Protein AF-A0ABD0P4U6-F1 (afdb_monomer)

pLDDT: mean 92.44, std 6.75, range [61.62, 98.25]

Foldseek 3Di:
DLCVVCVPPQAQDPVSLVVVVVVVVVVVVVVVVLCVQPVDPDVVSVVVCVPDCVVVVVVVVVVCCVRVVVRSVD

Structure (mmCIF, N/CA/C/O backbone):
data_AF-A0ABD0P4U6-F1
#
_entry.id   AF-A0ABD0P4U6-F1
#
loop_
_atom_site.group_PDB
_atom_site.id
_atom_site.type_symbol
_atom_site.label_atom_id
_atom_site.label_alt_id
_atom_site.label_comp_id
_atom_site.label_asym_id
_atom_site.label_entity_id
_atom_site.label_seq_id
_atom_site.pdbx_PDB_ins_code
_atom_site.Cartn_x
_atom_site.Cartn_y
_atom_site.Cartn_z
_atom_site.occupancy
_atom_site.B_iso_or_equiv
_atom_site.auth_seq_id
_atom_site.auth_comp_id
_atom_site.auth_asym_id
_atom_site.auth_atom_id
_atom_site.pdbx_PDB_model_num
ATOM 1 N N . ASP A 1 1 ? 5.276 -8.566 -5.899 1.00 90.81 1 ASP A N 1
ATOM 2 C CA . ASP A 1 1 ? 5.456 -9.073 -7.280 1.00 90.81 1 ASP A CA 1
ATOM 3 C C . ASP A 1 1 ? 5.707 -7.986 -8.307 1.00 90.81 1 ASP A C 1
ATOM 5 O O . ASP A 1 1 ? 6.753 -8.031 -8.933 1.00 90.81 1 ASP A O 1
ATOM 9 N N . PHE A 1 2 ? 4.841 -6.970 -8.440 1.00 93.19 2 PHE A N 1
ATOM 10 C CA . PHE A 1 2 ? 5.095 -5.845 -9.360 1.00 93.19 2 PHE A CA 1
ATOM 11 C C . PHE A 1 2 ? 6.468 -5.192 -9.133 1.00 93.19 2 PHE A C 1
ATOM 13 O O . PHE A 1 2 ? 7.251 -5.056 -10.066 1.00 93.19 2 PHE A O 1
ATOM 20 N N . TYR A 1 3 ? 6.790 -4.861 -7.877 1.00 92.62 3 TYR A N 1
ATOM 21 C CA . TYR A 1 3 ? 8.114 -4.353 -7.507 1.00 92.62 3 TYR A CA 1
ATOM 22 C C . TYR A 1 3 ? 9.240 -5.300 -7.945 1.00 92.62 3 TYR A C 1
ATOM 24 O O . TYR A 1 3 ? 10.161 -4.866 -8.622 1.00 92.62 3 TYR A O 1
ATOM 32 N N . TRP A 1 4 ? 9.145 -6.591 -7.616 1.00 93.31 4 TRP A N 1
ATOM 33 C CA . TRP A 1 4 ? 10.162 -7.590 -7.961 1.00 93.31 4 TRP A CA 1
ATOM 34 C C . TRP A 1 4 ? 10.353 -7.758 -9.471 1.00 93.31 4 TRP A C 1
ATOM 36 O O . TRP A 1 4 ? 11.470 -7.964 -9.927 1.00 93.31 4 TRP A O 1
ATOM 46 N N . TYR A 1 5 ? 9.295 -7.601 -10.265 1.00 93.69 5 TYR A N 1
ATOM 47 C CA . TYR A 1 5 ? 9.392 -7.617 -11.725 1.00 93.69 5 TYR A CA 1
ATOM 48 C C . TYR A 1 5 ? 10.179 -6.415 -12.287 1.00 93.69 5 TYR A C 1
ATOM 50 O O . TYR A 1 5 ? 10.882 -6.547 -13.290 1.00 93.69 5 TYR A O 1
ATOM 58 N N . TYR A 1 6 ? 10.091 -5.249 -11.637 1.00 92.81 6 TYR A N 1
ATOM 59 C CA . TYR A 1 6 ? 10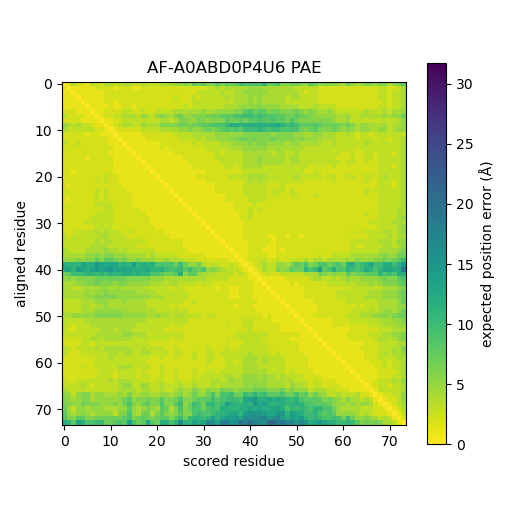.833 -4.035 -12.009 1.00 92.81 6 TYR A CA 1
ATOM 60 C C . TYR A 1 6 ? 12.115 -3.813 -11.188 1.00 92.81 6 TYR A C 1
ATOM 62 O O . TYR A 1 6 ? 12.848 -2.854 -11.440 1.00 92.81 6 TYR A O 1
ATOM 70 N N . SER A 1 7 ? 12.438 -4.672 -10.217 1.00 91.00 7 SER A N 1
ATOM 71 C CA . SER A 1 7 ? 13.573 -4.446 -9.312 1.00 91.00 7 SER A CA 1
ATOM 72 C C . SER A 1 7 ? 14.907 -4.498 -10.060 1.00 91.00 7 SER A C 1
ATOM 74 O O . SER A 1 7 ? 15.755 -3.638 -9.832 1.00 91.00 7 SER A O 1
ATOM 76 N N . GLY A 1 8 ? 15.046 -5.417 -11.020 1.00 91.12 8 GLY A N 1
ATOM 77 C CA . GLY A 1 8 ? 16.218 -5.539 -11.895 1.00 91.12 8 GLY A CA 1
ATOM 78 C C . GLY A 1 8 ? 16.187 -4.674 -13.160 1.00 91.12 8 GLY A C 1
ATOM 79 O O . GLY A 1 8 ? 17.118 -4.748 -13.950 1.00 91.12 8 GLY A O 1
ATOM 80 N N . LYS A 1 9 ? 15.126 -3.888 -13.386 1.00 91.06 9 LYS A N 1
ATOM 81 C CA . LYS A 1 9 ? 15.012 -2.993 -14.549 1.00 91.06 9 LYS A CA 1
ATOM 82 C C . LYS A 1 9 ? 15.398 -1.574 -14.165 1.00 91.06 9 LYS A C 1
ATOM 84 O O . LYS A 1 9 ? 14.973 -1.105 -13.111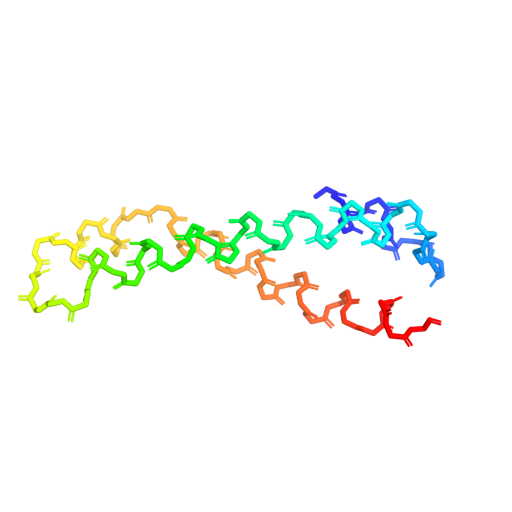 1.00 91.06 9 LYS A O 1
ATOM 89 N N . ASP A 1 10 ? 16.127 -0.875 -15.023 1.00 86.62 10 ASP A N 1
ATOM 90 C CA . ASP A 1 10 ? 16.553 0.497 -14.725 1.00 86.62 10 ASP A CA 1
ATOM 91 C C . ASP A 1 10 ? 15.365 1.462 -14.657 1.00 86.62 10 ASP A C 1
ATOM 93 O O . ASP A 1 10 ? 15.269 2.260 -13.731 1.00 86.62 10 ASP A O 1
ATOM 97 N N . ILE A 1 11 ? 14.417 1.331 -15.591 1.00 87.75 11 ILE A N 1
ATOM 98 C CA . ILE A 1 11 ? 13.276 2.241 -15.738 1.00 87.75 11 ILE A CA 1
ATOM 99 C C . ILE A 1 11 ? 11.963 1.449 -15.732 1.00 87.75 11 ILE A C 1
ATOM 101 O O . ILE A 1 11 ? 11.873 0.336 -16.262 1.00 87.75 11 ILE A O 1
ATOM 105 N N . ILE A 1 12 ? 10.925 2.041 -15.139 1.00 91.38 12 ILE A N 1
ATOM 106 C CA . ILE A 1 12 ? 9.542 1.571 -15.260 1.00 91.38 12 ILE A CA 1
ATOM 107 C C . ILE A 1 12 ? 8.944 2.203 -16.517 1.00 91.38 12 ILE A C 1
ATOM 109 O O . ILE A 1 12 ? 8.885 3.425 -16.638 1.00 91.38 12 ILE A O 1
ATOM 113 N N . ASP A 1 13 ? 8.487 1.377 -17.447 1.00 92.62 13 ASP A N 1
ATOM 114 C CA . ASP A 1 13 ? 7.856 1.820 -18.684 1.00 92.62 13 ASP A CA 1
ATOM 115 C C . ASP A 1 13 ? 6.492 2.484 -18.436 1.00 92.62 13 ASP A C 1
ATOM 117 O O . ASP A 1 13 ? 5.850 2.302 -17.400 1.00 92.62 13 ASP A O 1
ATOM 121 N N . GLU A 1 14 ? 6.027 3.256 -19.414 1.00 93.00 14 GLU A N 1
ATOM 122 C CA . GLU A 1 14 ? 4.794 4.041 -19.314 1.00 93.00 14 GLU A CA 1
ATOM 123 C C . GLU A 1 14 ? 3.544 3.193 -18.964 1.00 93.00 14 GLU A C 1
ATOM 125 O O . GLU A 1 14 ? 2.791 3.578 -18.061 1.00 93.00 14 GLU A O 1
ATOM 130 N N . PRO A 1 15 ? 3.319 2.002 -19.564 1.00 94.69 15 PRO A N 1
ATOM 131 C CA . PRO A 1 15 ? 2.274 1.082 -19.105 1.00 94.69 15 PRO A CA 1
ATOM 132 C C . PRO A 1 15 ? 2.434 0.667 -17.636 1.00 94.69 15 PRO A C 1
ATOM 134 O O . PRO A 1 15 ? 1.449 0.640 -16.892 1.00 94.69 15 PRO A O 1
ATOM 137 N N . GLY A 1 16 ? 3.666 0.383 -17.202 1.00 93.44 16 GLY A N 1
ATOM 138 C CA . GLY A 1 16 ? 4.002 0.072 -15.815 1.00 93.44 16 GLY A CA 1
ATOM 139 C C . GLY A 1 16 ? 3.635 1.209 -14.863 1.00 93.44 16 GLY A C 1
ATOM 140 O O . GLY A 1 16 ? 2.932 0.976 -13.876 1.00 93.44 16 GLY A O 1
ATOM 141 N N . LYS A 1 17 ? 4.015 2.452 -15.192 1.00 92.31 17 LYS A N 1
ATOM 142 C CA . LYS A 1 17 ? 3.677 3.655 -14.408 1.00 92.31 17 LYS A CA 1
ATOM 143 C C . LYS A 1 17 ? 2.158 3.834 -14.285 1.00 92.31 17 LYS A C 1
ATOM 145 O O . LYS A 1 17 ? 1.645 4.028 -13.179 1.00 92.31 17 LYS A O 1
ATOM 150 N N . ARG A 1 18 ? 1.411 3.686 -15.387 1.00 94.50 18 ARG A N 1
ATOM 151 C CA . ARG A 1 18 ? -0.065 3.780 -15.389 1.00 94.50 18 ARG A CA 1
ATOM 152 C C . ARG A 1 18 ? -0.725 2.698 -14.538 1.00 94.50 18 ARG A C 1
ATOM 154 O O . ARG A 1 18 ? -1.654 2.994 -13.786 1.00 94.50 18 ARG A O 1
ATOM 161 N N . ASN A 1 19 ? -0.258 1.457 -14.637 1.00 94.69 19 ASN A N 1
ATO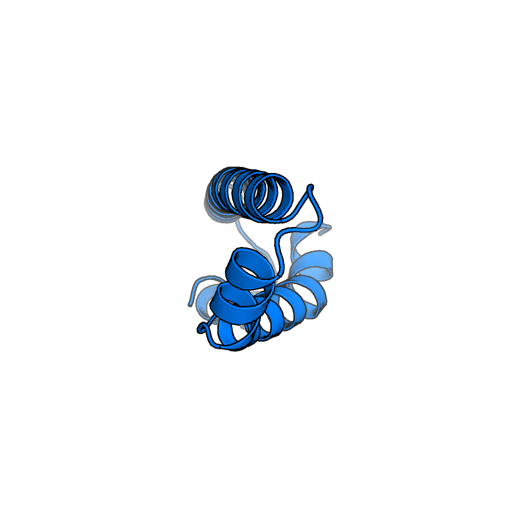M 162 C CA . ASN A 1 19 ? -0.799 0.344 -13.857 1.00 94.69 19 ASN A CA 1
ATOM 163 C C . ASN A 1 19 ? -0.497 0.501 -12.364 1.00 94.69 19 ASN A C 1
ATOM 165 O O . ASN A 1 19 ? -1.386 0.294 -11.536 1.00 94.69 19 ASN A O 1
ATOM 169 N N . PHE A 1 20 ? 0.716 0.940 -12.022 1.00 93.31 20 PHE A N 1
ATOM 170 C CA . PHE A 1 20 ? 1.086 1.243 -10.644 1.00 93.31 20 PHE A CA 1
ATOM 171 C C . PHE A 1 20 ? 0.209 2.357 -10.059 1.00 93.31 20 PHE A C 1
ATOM 173 O O . PHE A 1 20 ? -0.339 2.199 -8.970 1.00 93.31 20 PHE A O 1
ATOM 180 N N . SER A 1 21 ? -0.003 3.446 -10.807 1.00 93.06 21 SER A N 1
ATOM 181 C CA . SER A 1 21 ? -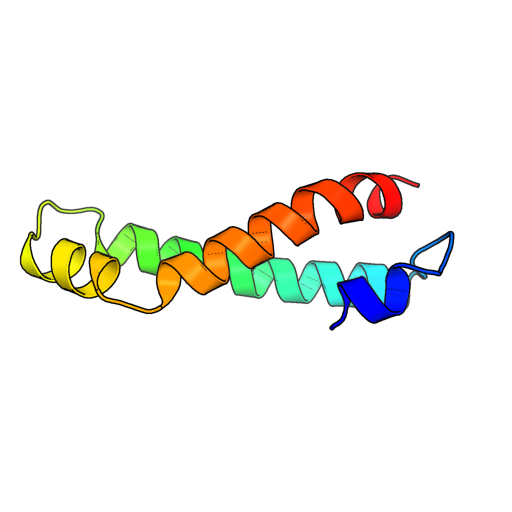0.871 4.554 -10.386 1.00 93.06 21 SER A CA 1
ATOM 182 C C . SER A 1 21 ? -2.302 4.089 -10.089 1.00 93.06 21 SER A C 1
ATOM 184 O O . SER A 1 21 ? -2.830 4.378 -9.014 1.00 93.06 21 SER A O 1
ATOM 186 N N . LYS A 1 22 ? -2.897 3.275 -10.973 1.00 96.38 22 LYS A N 1
ATOM 187 C CA . LYS A 1 22 ? -4.229 2.686 -10.750 1.00 96.38 22 LYS A CA 1
ATOM 188 C C . LYS A 1 22 ? -4.282 1.835 -9.480 1.00 96.38 22 LYS A C 1
ATOM 190 O O . LYS A 1 22 ? -5.221 1.966 -8.697 1.00 96.38 22 LYS A O 1
ATOM 195 N N . ALA A 1 23 ? -3.274 0.992 -9.249 1.00 95.62 23 ALA A N 1
ATOM 196 C CA . ALA A 1 23 ? -3.198 0.175 -8.039 1.00 95.62 23 ALA A CA 1
ATOM 197 C C . ALA A 1 23 ? -3.089 1.038 -6.768 1.00 95.62 23 ALA A C 1
ATOM 199 O O . ALA A 1 23 ? -3.725 0.733 -5.760 1.00 95.62 23 ALA A O 1
ATOM 200 N N . MET A 1 24 ? -2.348 2.150 -6.821 1.00 94.38 24 MET A N 1
ATOM 201 C CA . MET A 1 24 ? -2.254 3.098 -5.706 1.00 94.38 24 MET A CA 1
ATOM 202 C C . MET A 1 24 ? -3.566 3.832 -5.434 1.00 94.38 24 MET A C 1
ATOM 204 O O . MET A 1 24 ? -3.888 4.068 -4.271 1.00 94.38 24 MET A O 1
ATOM 208 N N . THR A 1 25 ? -4.370 4.132 -6.457 1.00 96.88 25 THR A N 1
ATOM 209 C CA . THR A 1 25 ? -5.726 4.665 -6.251 1.00 96.88 25 THR A CA 1
ATOM 210 C C . THR A 1 25 ? -6.604 3.685 -5.472 1.00 96.88 25 THR A C 1
ATOM 212 O O . THR A 1 25 ? -7.290 4.094 -4.536 1.00 96.88 25 THR A O 1
ATOM 215 N N . VAL A 1 26 ? -6.546 2.392 -5.805 1.00 97.62 26 VAL A N 1
ATOM 216 C CA . VAL A 1 26 ? -7.288 1.352 -5.074 1.00 97.62 26 VAL A CA 1
ATOM 217 C C . VAL A 1 26 ? -6.785 1.235 -3.635 1.00 97.62 26 VAL A C 1
ATOM 219 O O . VAL A 1 26 ? -7.588 1.269 -2.704 1.00 97.62 26 VAL A O 1
ATOM 222 N N . ALA A 1 27 ? -5.465 1.164 -3.434 1.00 96.62 27 ALA A N 1
ATOM 223 C CA . ALA A 1 27 ? -4.870 1.086 -2.100 1.00 96.62 27 ALA A CA 1
ATOM 224 C C . ALA A 1 27 ? -5.274 2.284 -1.226 1.00 96.62 27 ALA A C 1
ATOM 226 O O . ALA A 1 27 ? -5.683 2.095 -0.082 1.00 96.62 27 ALA A O 1
ATOM 227 N N . LYS A 1 28 ? -5.242 3.505 -1.780 1.00 97.19 28 LYS A N 1
ATOM 228 C CA . LYS A 1 28 ? -5.694 4.725 -1.097 1.00 97.19 28 LYS A CA 1
ATOM 229 C C . LYS A 1 28 ? -7.129 4.586 -0.589 1.00 97.19 28 LYS A C 1
ATOM 231 O O . LYS A 1 28 ? -7.390 4.902 0.566 1.00 97.19 28 LYS A O 1
ATOM 236 N N . GLN A 1 29 ? -8.045 4.107 -1.429 1.00 98.25 29 GLN A N 1
ATOM 237 C CA . GLN A 1 29 ? -9.442 3.953 -1.031 1.00 98.25 29 GLN A CA 1
ATOM 238 C C . GLN A 1 29 ? -9.604 2.936 0.105 1.00 98.25 29 GLN A C 1
ATOM 240 O O . GLN A 1 29 ? -10.344 3.194 1.050 1.00 98.25 29 GLN A O 1
ATOM 245 N N . VAL A 1 30 ? -8.883 1.812 0.048 1.00 97.50 30 VAL A N 1
ATOM 246 C CA . VAL A 1 30 ? -8.902 0.808 1.124 1.00 97.50 30 VAL A CA 1
ATOM 247 C C . VAL A 1 30 ? -8.394 1.406 2.438 1.00 97.50 30 VAL A C 1
ATOM 249 O O . VAL A 1 30 ? -9.035 1.230 3.472 1.00 97.50 30 VAL A O 1
ATOM 252 N N . PHE A 1 31 ? -7.284 2.151 2.411 1.00 97.25 31 PHE A N 1
ATOM 253 C CA . PHE A 1 31 ? -6.763 2.808 3.612 1.00 97.25 31 PHE A CA 1
ATOM 254 C C . PHE A 1 31 ? -7.721 3.864 4.167 1.00 97.25 31 PHE A C 1
ATOM 256 O O . PHE A 1 31 ? -7.899 3.907 5.381 1.00 97.25 31 PHE A O 1
ATOM 263 N N . ASN A 1 32 ? -8.394 4.645 3.316 1.00 97.94 32 ASN A N 1
ATOM 264 C CA . ASN A 1 32 ? -9.427 5.583 3.763 1.00 97.94 32 ASN A CA 1
ATOM 265 C C . ASN A 1 32 ? -10.538 4.855 4.534 1.00 97.94 32 ASN A C 1
ATOM 267 O O . ASN A 1 32 ? -10.847 5.226 5.665 1.00 97.94 32 ASN A O 1
ATOM 271 N N . SER A 1 33 ? -11.065 3.758 3.988 1.00 97.88 33 SER A N 1
ATOM 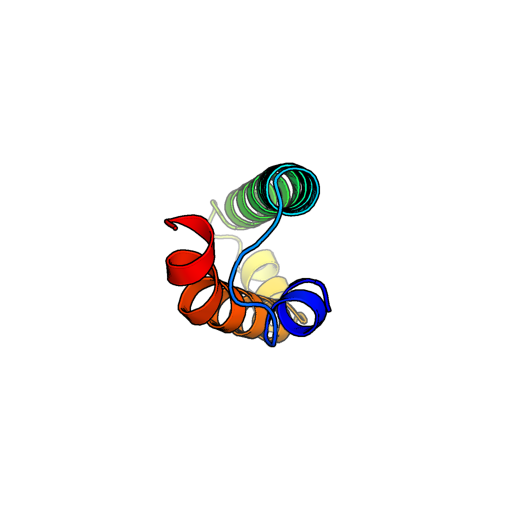272 C CA . SER A 1 33 ? -12.105 2.979 4.667 1.00 97.88 33 SER A CA 1
ATOM 273 C C . SER A 1 33 ? -11.616 2.336 5.971 1.00 97.88 33 SER A C 1
ATOM 275 O O . SER A 1 33 ? -12.363 2.277 6.945 1.00 97.88 33 SER A O 1
ATOM 277 N N . LEU A 1 34 ? -10.350 1.906 6.045 1.00 97.25 34 LEU A N 1
ATOM 278 C CA . LEU A 1 34 ? -9.756 1.436 7.302 1.00 97.25 34 LEU A CA 1
ATOM 279 C C . LEU A 1 34 ? -9.636 2.560 8.336 1.00 97.25 34 LEU A C 1
ATOM 281 O O . LEU A 1 34 ? -9.884 2.316 9.514 1.00 97.25 34 LEU A O 1
ATOM 285 N N . THR A 1 35 ? -9.288 3.782 7.918 1.00 96.50 35 THR A N 1
ATOM 286 C CA . THR A 1 35 ? -9.244 4.934 8.831 1.00 96.50 35 THR A CA 1
ATOM 287 C C . THR A 1 35 ? -10.633 5.335 9.316 1.00 96.50 35 THR A C 1
ATOM 289 O O . THR A 1 35 ? -10.793 5.591 10.504 1.00 96.50 35 THR A O 1
ATOM 292 N N . GLU A 1 36 ? -11.646 5.303 8.447 1.00 97.56 36 GLU A N 1
ATOM 293 C CA . GLU A 1 36 ? -13.051 5.540 8.807 1.00 97.56 36 GLU A CA 1
ATOM 294 C C . GLU A 1 36 ? -13.544 4.499 9.827 1.00 97.56 36 GLU A C 1
ATOM 296 O O . GLU A 1 36 ? -14.180 4.852 10.820 1.00 97.56 36 GLU A O 1
ATOM 301 N N . TYR A 1 37 ? -13.173 3.225 9.646 1.00 96.38 37 TYR A N 1
ATOM 302 C CA . TYR A 1 37 ? -13.536 2.127 10.551 1.00 96.38 37 TYR A CA 1
ATOM 303 C C . TYR A 1 37 ? -13.041 2.320 11.997 1.00 96.38 37 TYR A C 1
ATOM 305 O O . TYR A 1 37 ? -13.683 1.843 12.939 1.00 96.38 37 TYR A O 1
ATOM 313 N N . ILE A 1 38 ? -11.921 3.026 12.187 1.00 96.00 38 ILE A N 1
ATOM 314 C CA . ILE A 1 38 ? -11.314 3.290 13.504 1.00 96.00 38 ILE A CA 1
ATOM 315 C C . ILE A 1 38 ? -11.350 4.769 13.916 1.00 96.00 38 ILE A C 1
ATOM 317 O O . ILE A 1 38 ? -10.726 5.128 14.913 1.00 96.00 38 ILE A O 1
ATOM 321 N N . GLN A 1 39 ? -12.054 5.632 13.174 1.00 94.69 39 GLN A N 1
ATOM 322 C CA . GLN A 1 39 ? -12.049 7.081 13.413 1.00 94.69 39 GLN A CA 1
ATOM 323 C C . GLN A 1 39 ? -12.663 7.450 14.772 1.00 94.69 39 GLN A C 1
ATOM 325 O O . GLN A 1 39 ? -12.217 8.392 15.424 1.00 94.69 39 GLN A O 1
ATOM 330 N N . GLY A 1 40 ? -13.681 6.700 15.210 1.00 92.69 40 GLY A N 1
ATOM 331 C CA . GLY A 1 40 ? -14.234 6.790 16.561 1.00 92.69 40 GLY A CA 1
ATOM 332 C C . GLY A 1 40 ? -13.504 5.866 17.549 1.00 92.69 40 GLY A C 1
ATOM 333 O O . GLY A 1 40 ? -12.949 4.844 17.136 1.00 92.69 40 GLY A O 1
ATOM 334 N N . PRO A 1 41 ? -13.534 6.158 18.865 1.00 87.75 41 PRO A N 1
ATOM 335 C CA . PRO A 1 41 ? -12.903 5.331 19.895 1.00 87.75 41 PRO A CA 1
ATOM 336 C C . PRO A 1 41 ? -13.697 4.034 20.151 1.00 87.75 41 PRO A C 1
ATOM 338 O O . PRO A 1 41 ? -14.263 3.822 21.219 1.00 87.75 41 PRO A O 1
ATOM 341 N N . CYS A 1 42 ? -13.758 3.155 19.151 1.00 95.12 42 CYS A N 1
ATOM 342 C CA . CYS A 1 42 ? -14.339 1.822 19.253 1.00 95.12 42 CYS A CA 1
ATOM 343 C C . CYS A 1 42 ? -13.226 0.797 19.503 1.00 95.12 42 CYS A C 1
ATOM 345 O O . CYS A 1 42 ? -12.568 0.327 18.571 1.00 95.12 42 CYS A O 1
ATOM 347 N N . THR A 1 43 ? -13.021 0.430 20.769 1.00 94.50 43 THR A N 1
ATOM 348 C CA . THR A 1 43 ? -11.970 -0.514 21.184 1.00 94.50 43 THR A CA 1
ATOM 349 C C . THR A 1 43 ? -12.075 -1.862 20.471 1.00 94.50 43 THR A C 1
ATOM 351 O O . THR A 1 43 ? -11.053 -2.427 20.090 1.00 94.50 43 THR A O 1
ATOM 354 N N . GLY A 1 44 ? -13.294 -2.355 20.221 1.00 97.38 44 GLY A N 1
ATOM 355 C CA . GLY A 1 44 ? -13.507 -3.615 19.501 1.00 97.38 44 GLY A CA 1
ATOM 356 C C . GLY A 1 44 ? -12.969 -3.573 18.067 1.00 97.38 44 GLY A C 1
ATOM 357 O O . GLY A 1 44 ? -12.289 -4.506 17.635 1.00 97.38 44 GLY A O 1
ATOM 358 N N . ASN A 1 45 ? -13.185 -2.463 17.354 1.00 96.81 45 ASN A N 1
ATOM 359 C CA . ASN A 1 45 ? -12.665 -2.267 15.998 1.00 96.81 45 ASN A CA 1
ATOM 360 C C . ASN A 1 45 ? -11.134 -2.199 16.000 1.00 96.81 45 ASN A C 1
ATOM 362 O O . ASN A 1 45 ? -10.486 -2.836 15.170 1.00 96.81 45 ASN A O 1
ATOM 366 N N . GLN A 1 46 ? -10.558 -1.473 16.962 1.00 95.94 46 GLN A N 1
ATOM 367 C CA . GLN A 1 46 ? -9.107 -1.326 17.102 1.00 95.94 46 GLN A CA 1
ATOM 368 C C . GLN A 1 46 ? -8.423 -2.656 17.439 1.00 95.94 46 GLN A C 1
ATOM 370 O O . GLN A 1 46 ? -7.431 -3.007 16.806 1.00 95.94 46 GLN A O 1
ATOM 375 N N . GLN A 1 47 ? -8.971 -3.431 18.380 1.00 96.94 47 GLN A N 1
ATOM 376 C CA . GLN A 1 47 ? -8.455 -4.759 18.725 1.00 96.94 47 GLN A CA 1
ATOM 377 C C . GLN A 1 47 ? -8.576 -5.731 17.550 1.00 96.94 47 GLN A C 1
ATOM 379 O O . GLN A 1 47 ? -7.614 -6.425 17.226 1.00 96.94 47 GLN A O 1
ATOM 384 N N . SER A 1 48 ? -9.720 -5.733 16.861 1.00 96.88 48 SER A N 1
ATOM 385 C CA . SER A 1 48 ? -9.913 -6.559 15.663 1.00 96.88 48 SER A CA 1
ATOM 386 C C . SER A 1 48 ? -8.870 -6.243 14.590 1.00 96.88 48 SER A C 1
ATOM 388 O O . SER A 1 48 ? -8.323 -7.154 13.971 1.00 96.88 48 SER A O 1
ATOM 390 N N . LEU A 1 49 ? -8.544 -4.960 14.399 1.00 96.62 49 LEU A N 1
ATOM 391 C CA . LEU A 1 49 ? -7.514 -4.541 13.454 1.00 96.62 49 LEU A CA 1
ATOM 392 C C . LEU A 1 49 ? -6.104 -4.924 13.928 1.00 96.62 49 LEU A C 1
ATOM 394 O O . LEU A 1 49 ? -5.308 -5.413 13.126 1.00 96.62 49 LEU A O 1
ATOM 398 N N . ALA A 1 50 ? -5.807 -4.762 15.219 1.00 95.94 50 ALA A N 1
ATOM 399 C CA . ALA A 1 50 ? -4.512 -5.096 15.812 1.00 95.94 50 ALA A CA 1
ATOM 400 C C . ALA A 1 50 ? -4.17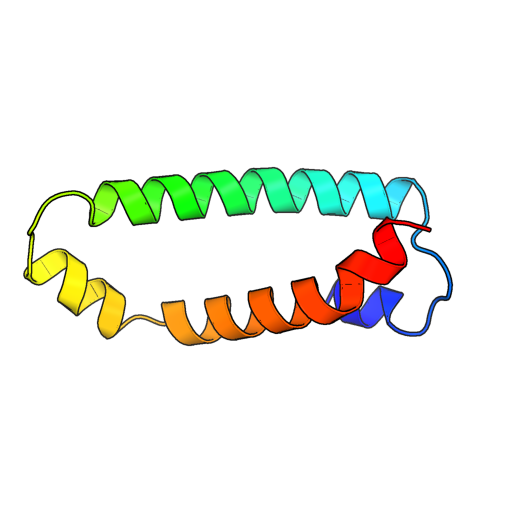7 -6.593 15.716 1.00 95.94 50 ALA A C 1
ATOM 402 O O . ALA A 1 50 ? -3.014 -6.940 15.519 1.00 95.94 50 ALA A O 1
ATOM 403 N N . HIS A 1 51 ? -5.188 -7.461 15.806 1.00 97.12 51 HIS A N 1
ATOM 404 C CA . HIS A 1 51 ? -5.054 -8.915 15.668 1.00 97.12 51 HIS A CA 1
ATOM 405 C C . HIS A 1 51 ? -5.261 -9.426 14.230 1.00 97.12 51 HIS A C 1
ATOM 407 O O . HIS A 1 51 ? -5.296 -10.634 13.998 1.00 97.12 51 HIS A O 1
A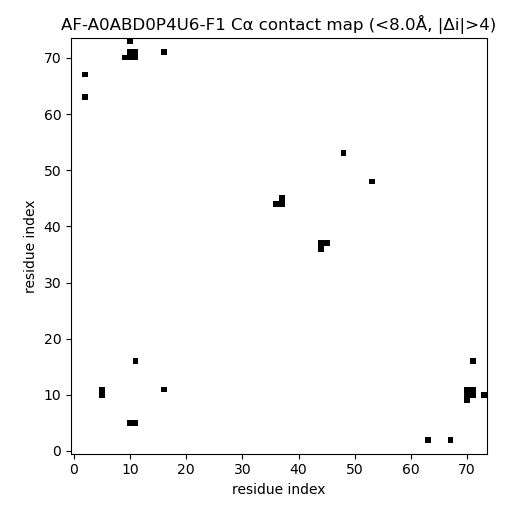TOM 413 N N . SER A 1 52 ? -5.397 -8.524 13.256 1.00 97.50 52 SER A N 1
ATOM 414 C CA . SER A 1 52 ? -5.498 -8.871 11.837 1.00 97.50 52 SER A CA 1
ATOM 415 C C . SER A 1 52 ? -4.120 -8.999 11.171 1.00 97.50 52 SER A C 1
ATOM 417 O O . SER A 1 52 ? -3.076 -8.752 11.771 1.00 97.50 52 SER A O 1
ATOM 419 N N . ARG A 1 53 ? -4.117 -9.310 9.870 1.00 97.81 53 ARG A N 1
ATOM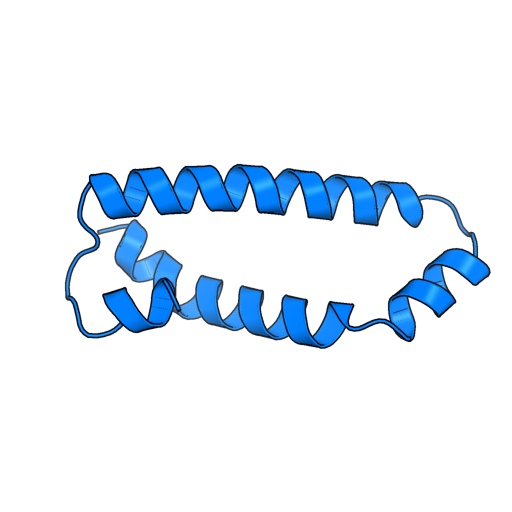 420 C CA . ARG A 1 53 ? -2.909 -9.321 9.026 1.00 97.81 53 ARG A CA 1
ATOM 421 C C . ARG A 1 53 ? -2.500 -7.941 8.494 1.00 97.81 53 ARG A C 1
ATOM 423 O O . ARG A 1 53 ? -1.695 -7.858 7.569 1.00 97.81 53 ARG A O 1
ATOM 430 N N . LEU A 1 54 ? -3.054 -6.852 9.035 1.00 96.69 54 LEU A N 1
ATOM 431 C CA . LEU A 1 54 ? -2.739 -5.495 8.580 1.00 96.69 54 LEU A CA 1
ATOM 432 C C . LEU A 1 54 ? -1.231 -5.202 8.642 1.00 96.69 54 LEU A C 1
ATOM 434 O O . LEU A 1 54 ? -0.689 -4.588 7.725 1.00 96.69 54 LEU A O 1
ATOM 438 N N . TRP A 1 55 ? -0.548 -5.673 9.687 1.00 95.25 55 TRP A N 1
ATOM 439 C CA . TRP A 1 55 ? 0.881 -5.420 9.883 1.00 95.25 55 TRP A CA 1
ATOM 440 C C . TRP A 1 55 ? 1.756 -6.037 8.789 1.00 95.25 55 TRP A C 1
ATOM 442 O O . TRP A 1 55 ? 2.661 -5.363 8.298 1.00 95.25 55 TRP A O 1
ATOM 452 N N . ASP A 1 56 ? 1.431 -7.251 8.330 1.00 95.94 56 ASP A N 1
ATOM 453 C CA . ASP A 1 56 ? 2.106 -7.885 7.188 1.00 95.94 56 ASP A CA 1
ATOM 454 C C . ASP A 1 56 ? 2.026 -6.986 5.942 1.00 95.94 56 ASP A C 1
ATOM 456 O O . ASP A 1 56 ? 3.014 -6.775 5.233 1.00 95.94 56 ASP A O 1
ATOM 460 N N . ALA A 1 57 ? 0.839 -6.426 5.683 1.00 95.44 57 ALA A N 1
ATOM 461 C CA . ALA A 1 57 ? 0.601 -5.570 4.528 1.00 95.44 57 ALA A CA 1
ATOM 462 C C . ALA A 1 57 ? 1.351 -4.234 4.641 1.00 95.44 57 ALA A C 1
ATOM 464 O O . ALA A 1 57 ? 1.999 -3.815 3.679 1.00 95.44 57 ALA A O 1
ATOM 465 N N . VAL A 1 58 ? 1.307 -3.578 5.806 1.00 95.31 58 VAL A N 1
ATOM 466 C CA . VAL A 1 58 ? 1.974 -2.283 6.038 1.00 95.31 58 VAL A CA 1
ATOM 467 C C . VAL A 1 58 ? 3.486 -2.389 5.831 1.00 95.31 58 VAL A C 1
ATOM 469 O O . VAL A 1 58 ? 4.061 -1.537 5.152 1.00 95.31 58 VAL A O 1
ATOM 472 N N . VAL A 1 59 ? 4.130 -3.450 6.330 1.00 94.81 59 VAL A N 1
ATOM 473 C CA . VAL A 1 59 ? 5.571 -3.683 6.109 1.00 94.81 59 VAL A CA 1
ATOM 474 C C . VAL A 1 59 ? 5.886 -3.821 4.615 1.00 94.81 59 VAL A C 1
ATOM 476 O O . VAL A 1 59 ? 6.853 -3.231 4.126 1.00 94.81 59 VAL A O 1
ATOM 479 N N . GLY A 1 60 ? 5.038 -4.528 3.861 1.00 94.06 60 GLY A N 1
ATOM 480 C CA . GLY A 1 60 ? 5.161 -4.631 2.407 1.00 94.06 60 GLY A CA 1
ATOM 481 C C . GLY A 1 60 ? 5.057 -3.277 1.693 1.00 94.06 60 GLY A C 1
ATOM 482 O O . GLY A 1 60 ? 5.878 -2.980 0.822 1.00 94.06 60 GLY A O 1
ATOM 483 N N . PHE A 1 61 ? 4.099 -2.426 2.080 1.00 93.94 61 PHE A N 1
ATOM 484 C CA . PHE A 1 61 ? 3.962 -1.074 1.520 1.00 93.94 61 PHE A CA 1
ATOM 485 C C . PHE A 1 61 ? 5.187 -0.200 1.805 1.00 93.94 61 PHE A C 1
ATOM 487 O O . PHE A 1 61 ? 5.679 0.455 0.887 1.00 93.94 61 PHE A O 1
ATOM 494 N N . LEU A 1 62 ? 5.726 -0.231 3.030 1.00 93.56 62 LEU A N 1
ATOM 495 C CA . LEU A 1 62 ? 6.942 0.512 3.383 1.00 93.56 62 LEU A CA 1
ATOM 496 C C . LEU A 1 62 ? 8.138 0.092 2.518 1.00 93.56 62 LEU A C 1
ATOM 498 O O . LEU A 1 62 ? 8.860 0.949 2.007 1.00 93.56 62 LEU A O 1
ATOM 502 N N . HIS A 1 63 ? 8.314 -1.214 2.296 1.00 92.25 63 HIS A N 1
ATOM 503 C CA . HIS A 1 63 ? 9.368 -1.728 1.423 1.00 92.25 63 HIS A CA 1
ATOM 504 C C . HIS A 1 63 ? 9.220 -1.224 -0.020 1.00 92.25 63 HIS A C 1
ATOM 506 O O . HIS A 1 63 ? 10.195 -0.759 -0.617 1.00 92.25 63 HIS A O 1
ATOM 512 N N . VAL A 1 64 ? 8.000 -1.270 -0.568 1.00 92.56 64 VAL A N 1
ATOM 513 C CA . VAL A 1 64 ? 7.707 -0.772 -1.918 1.00 92.56 64 VAL A CA 1
ATOM 514 C C . VAL A 1 64 ? 7.956 0.732 -2.011 1.00 92.56 64 VAL A C 1
ATOM 516 O O . VAL A 1 64 ? 8.613 1.161 -2.956 1.00 92.56 64 VAL A O 1
ATOM 519 N N . PHE A 1 65 ? 7.503 1.538 -1.048 1.00 89.44 65 PHE A N 1
ATOM 520 C CA . PHE A 1 65 ? 7.710 2.990 -1.071 1.00 89.44 65 PHE A CA 1
ATOM 521 C C . PHE A 1 65 ? 9.190 3.369 -1.035 1.00 89.44 65 PHE A C 1
ATOM 523 O O . PHE A 1 65 ? 9.623 4.167 -1.865 1.00 89.44 65 PHE A O 1
ATOM 530 N N . ALA A 1 66 ? 9.982 2.743 -0.162 1.00 87.06 66 ALA A N 1
ATOM 531 C CA . ALA A 1 66 ? 11.409 3.034 -0.053 1.00 87.06 66 ALA A CA 1
ATOM 532 C C . ALA A 1 66 ? 12.172 2.816 -1.375 1.00 87.06 66 ALA A C 1
ATOM 534 O O . ALA A 1 66 ? 13.057 3.598 -1.713 1.00 87.06 66 ALA A O 1
ATOM 535 N N . HIS A 1 67 ? 11.817 1.783 -2.145 1.00 84.94 67 HIS A N 1
ATOM 536 C CA . HIS A 1 67 ? 12.590 1.386 -3.326 1.00 84.94 67 HIS A CA 1
ATOM 537 C C . HIS A 1 67 ? 11.970 1.819 -4.663 1.00 84.94 67 HIS A C 1
ATOM 539 O O . HIS A 1 67 ? 12.697 1.994 -5.640 1.00 84.94 67 HIS A O 1
ATOM 545 N N . MET A 1 68 ? 10.649 2.009 -4.741 1.00 84.56 68 MET A N 1
ATOM 546 C CA . MET A 1 68 ? 9.975 2.414 -5.985 1.00 84.56 68 MET A CA 1
ATOM 547 C C . MET A 1 68 ? 9.918 3.922 -6.184 1.00 84.56 68 MET A C 1
ATOM 549 O O . MET A 1 68 ? 9.862 4.356 -7.332 1.00 84.56 68 MET A O 1
ATOM 553 N N . MET A 1 69 ? 9.934 4.730 -5.117 1.00 75.62 69 MET A N 1
ATOM 554 C CA . MET A 1 69 ? 9.828 6.189 -5.260 1.00 75.62 69 MET A CA 1
ATOM 555 C C . MET A 1 69 ? 10.963 6.769 -6.113 1.00 75.62 69 MET A C 1
ATOM 557 O O . MET A 1 69 ? 10.708 7.625 -6.955 1.00 75.62 69 MET A O 1
ATOM 561 N N . MET A 1 70 ? 12.185 6.244 -5.976 1.00 75.62 70 MET A N 1
ATOM 562 C CA . MET A 1 70 ? 13.323 6.660 -6.804 1.00 75.62 70 MET A CA 1
ATOM 563 C C . MET A 1 70 ? 13.143 6.279 -8.280 1.00 75.62 70 MET A C 1
ATOM 565 O O . MET A 1 70 ? 13.411 7.096 -9.153 1.00 75.62 70 MET A O 1
ATOM 569 N N . LYS A 1 71 ? 12.639 5.070 -8.566 1.00 77.19 71 LYS A N 1
ATOM 570 C CA . LYS A 1 71 ? 12.445 4.575 -9.942 1.00 77.19 71 LYS A CA 1
ATOM 571 C C . LYS A 1 71 ? 11.258 5.209 -10.670 1.00 77.19 71 LYS A C 1
ATOM 573 O O . LYS A 1 71 ? 11.221 5.213 -11.894 1.00 77.19 71 LYS A O 1
ATOM 578 N N . LEU A 1 72 ? 10.261 5.698 -9.935 1.00 74.25 72 LEU A N 1
ATOM 579 C CA . LEU A 1 72 ?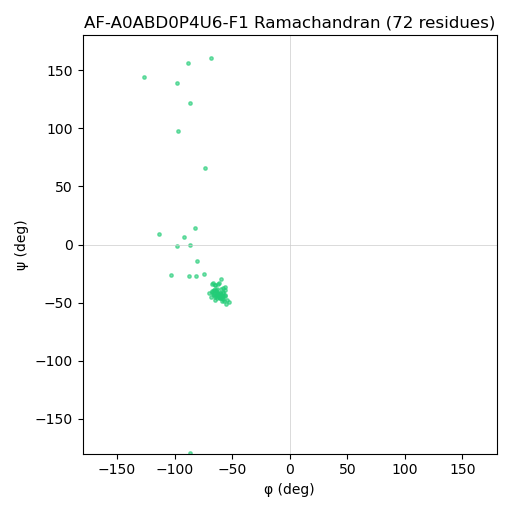 9.093 6.375 -10.510 1.00 74.25 72 LEU A CA 1
ATOM 580 C C . LEU A 1 72 ? 9.368 7.845 -10.851 1.00 74.25 72 LEU A C 1
ATOM 582 O O . LEU A 1 72 ? 8.705 8.379 -11.739 1.00 74.25 72 LEU A O 1
ATOM 586 N N . ALA A 1 73 ? 10.306 8.481 -10.142 1.00 72.69 73 ALA A N 1
ATOM 587 C CA . ALA A 1 73 ? 10.686 9.881 -10.341 1.00 72.69 73 ALA A CA 1
ATOM 588 C C . ALA A 1 73 ? 11.652 10.104 -11.521 1.00 72.69 73 ALA A C 1
ATOM 590 O O . ALA A 1 73 ? 11.840 11.248 -11.931 1.00 72.69 73 ALA A O 1
ATOM 591 N N . GLN A 1 74 ? 12.256 9.028 -12.036 1.00 61.62 74 GLN A N 1
ATOM 592 C CA . GLN A 1 74 ? 13.087 9.002 -13.245 1.00 61.62 74 GLN A CA 1
ATOM 593 C C . GLN A 1 74 ? 12.222 8.875 -14.505 1.00 61.62 74 GLN A C 1
ATOM 595 O O . GLN A 1 74 ? 12.565 9.531 -15.508 1.00 61.62 74 GLN A O 1
#

Solvent-accessible surface area (backbone atoms only — not comparable to full-atom values): 4429 Å² total; per-residue (Å²): 104,73,63,66,72,46,65,87,41,89,67,69,49,70,70,54,52,55,53,51,52,53,53,48,54,54,51,50,53,54,50,50,54,54,49,61,67,50,68,56,99,47,66,69,52,47,52,56,51,71,76,45,71,55,63,66,51,53,54,52,49,52,56,49,52,73,63,44,54,66,45,71,75,106

Secondary structure (DSSP, 8-state):
-HHHHHHT-SS--HHHHHHHHHHHHHHHHHHHHHHHHTSS--HHHHHHHHTSTHHHHHHHHHHHHHHHHHHH--

Nearest PDB structures (foldseek):
  8xkh-assembly1_D  TM=9.382E-01  e=2.263E-07  Oryctolagus cuniculus
  8xji-assembly1_C  TM=9.382E-01  e=3.156E-07  Oryctolagus cuniculus
  7u9t-assembly1_D  TM=9.611E-01  e=2.321E-06  Homo sapiens

Sequence (74 aa):
DFYWYYSGKDIIDEPGKRNFSKAMTVAKQVFNSLTEYIQGPCTGNQQSLAHSRLWDAVVGFLHVFAHMMMKLAQ

InterPro domains:
  IPR013662 RyR/IP3R Homology associated domain [PF08454] (17-61)
  IPR015925 Ryanodine/Inositol 1,4,5-trisphosphate receptor [PTHR46399] (1-74)

Radius of gyration: 15.41 Å; Cα contacts (8 Å, |Δi|>4): 16; chains: 1; bounding box: 31×19×40 Å

Mean predicted aligned error: 3.51 Å

Organism: Cirrhinus mrigala (NCBI:txid683832)